Protein AF-A0A7X8D4V1-F1 (afdb_monomer)

Structure (mmCIF, N/CA/C/O backbone):
data_AF-A0A7X8D4V1-F1
#
_entry.id   AF-A0A7X8D4V1-F1
#
loop_
_ato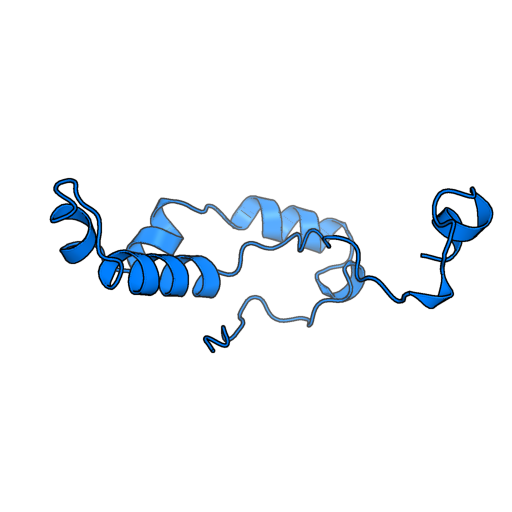m_site.group_PDB
_atom_site.id
_atom_site.type_symbol
_atom_site.label_atom_id
_atom_site.label_alt_id
_atom_site.label_comp_id
_atom_site.label_asym_id
_atom_site.label_entity_id
_atom_site.label_seq_id
_atom_site.pdbx_PDB_ins_code
_atom_site.Cartn_x
_atom_site.Cartn_y
_atom_site.Cartn_z
_atom_site.occupancy
_atom_site.B_iso_or_equiv
_atom_site.auth_seq_id
_atom_site.auth_comp_id
_atom_site.auth_asym_id
_atom_site.auth_atom_id
_atom_site.pdbx_PDB_model_num
ATOM 1 N N . GLN A 1 1 ? 5.778 1.790 -24.253 1.00 57.47 1 GLN A N 1
ATOM 2 C CA . GLN A 1 1 ? 4.690 2.451 -25.014 1.00 57.47 1 GLN A CA 1
ATOM 3 C C . GLN A 1 1 ? 4.945 2.391 -26.519 1.00 57.47 1 GLN A C 1
ATOM 5 O O . GLN A 1 1 ? 4.129 1.798 -27.209 1.00 57.47 1 GLN A O 1
ATOM 10 N N . GLN A 1 2 ? 6.114 2.838 -27.001 1.00 62.62 2 GLN A N 1
ATOM 11 C CA . GLN A 1 2 ? 6.503 2.782 -28.426 1.00 62.62 2 GLN A CA 1
ATOM 12 C C . GLN A 1 2 ? 6.327 1.400 -29.086 1.00 62.62 2 GLN A C 1
ATOM 14 O O . GLN A 1 2 ? 5.837 1.299 -30.203 1.00 62.62 2 GLN A O 1
ATOM 19 N N . GLN A 1 3 ? 6.651 0.317 -28.376 1.00 70.44 3 GLN A N 1
ATOM 20 C CA . GLN A 1 3 ? 6.506 -1.045 -28.901 1.00 70.44 3 GLN A CA 1
ATOM 21 C C . GLN A 1 3 ? 5.036 -1.451 -29.145 1.00 70.44 3 GLN A C 1
ATOM 23 O O . GLN A 1 3 ? 4.745 -2.160 -30.101 1.00 70.44 3 GLN A O 1
ATOM 28 N N . TYR A 1 4 ? 4.095 -0.955 -28.333 1.00 70.31 4 TYR A N 1
ATOM 29 C CA . TYR A 1 4 ? 2.659 -1.225 -28.492 1.00 70.31 4 TYR A CA 1
ATOM 30 C C . TYR A 1 4 ? 2.034 -0.424 -29.640 1.00 70.31 4 TYR A C 1
ATOM 32 O O . TYR A 1 4 ? 1.114 -0.909 -30.298 1.00 70.31 4 TYR A O 1
ATOM 40 N N . GLU A 1 5 ? 2.532 0.788 -29.895 1.00 73.75 5 GLU A N 1
ATOM 41 C CA . GLU A 1 5 ? 2.139 1.599 -31.056 1.00 73.75 5 GLU A CA 1
ATOM 42 C C . GLU A 1 5 ? 2.606 0.935 -32.352 1.00 73.75 5 GLU A C 1
ATOM 44 O O . GLU A 1 5 ? 1.820 0.763 -33.278 1.00 73.75 5 GLU A O 1
ATOM 49 N N . GLN A 1 6 ? 3.855 0.462 -32.377 1.00 79.12 6 GLN A N 1
ATOM 50 C CA . GLN A 1 6 ? 4.414 -0.277 -33.513 1.00 79.12 6 GLN A CA 1
ATOM 51 C C . GLN A 1 6 ? 3.667 -1.588 -33.796 1.00 79.12 6 GLN A C 1
ATOM 53 O O . GLN A 1 6 ? 3.568 -2.007 -34.945 1.00 79.12 6 GLN A O 1
ATOM 58 N N . GLN A 1 7 ? 3.113 -2.225 -32.762 1.00 83.69 7 GLN A N 1
ATOM 59 C CA . GLN A 1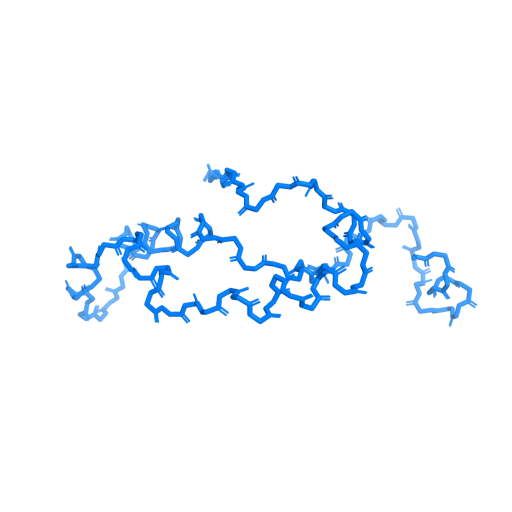 7 ? 2.300 -3.439 -32.880 1.00 83.69 7 GLN A CA 1
ATOM 60 C C . GLN A 1 7 ? 0.825 -3.164 -33.228 1.00 83.69 7 GLN A C 1
ATOM 62 O O . GLN A 1 7 ? 0.042 -4.106 -33.322 1.00 83.69 7 GLN A O 1
ATOM 67 N N . GLY A 1 8 ? 0.414 -1.899 -33.396 1.00 83.94 8 GLY A N 1
ATOM 68 C CA . GLY A 1 8 ? -0.975 -1.531 -33.703 1.00 83.94 8 GLY A CA 1
ATOM 69 C C . GLY A 1 8 ? -1.959 -1.771 -32.551 1.00 83.94 8 GLY A C 1
ATOM 70 O O . GLY A 1 8 ? -3.172 -1.730 -32.745 1.00 83.94 8 GLY A O 1
ATOM 71 N N . ILE A 1 9 ? -1.463 -2.016 -31.336 1.00 83.62 9 ILE A N 1
ATOM 72 C CA . ILE A 1 9 ? -2.295 -2.253 -30.147 1.00 83.62 9 ILE A CA 1
ATOM 73 C C . ILE A 1 9 ? -2.912 -0.933 -29.648 1.00 83.62 9 ILE A C 1
ATOM 75 O O . ILE A 1 9 ? -3.975 -0.932 -29.028 1.00 83.62 9 ILE A O 1
ATOM 79 N N . ILE A 1 10 ? -2.265 0.205 -29.922 1.00 81.12 10 ILE A N 1
ATOM 80 C CA . ILE A 1 10 ? -2.782 1.546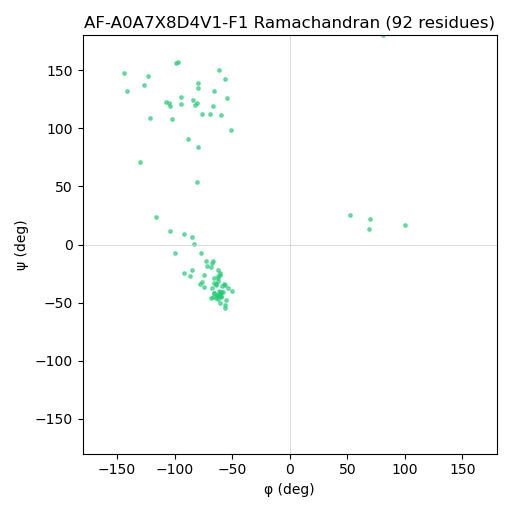 -29.624 1.00 81.12 10 ILE A CA 1
ATOM 81 C C . ILE A 1 10 ? -3.324 2.162 -30.918 1.00 81.12 10 ILE A C 1
ATOM 83 O O . ILE A 1 10 ? -2.557 2.535 -31.797 1.00 81.12 10 ILE A O 1
ATOM 87 N N . GLN A 1 11 ? -4.649 2.272 -31.020 1.00 84.81 11 GLN A N 1
ATOM 88 C CA . GLN A 1 11 ? -5.344 2.809 -32.202 1.00 84.81 11 GLN A CA 1
ATOM 89 C C . GLN A 1 11 ? -5.490 4.340 -32.164 1.00 84.81 11 GLN A C 1
ATOM 91 O O . GLN A 1 11 ? -5.540 4.997 -33.202 1.00 84.81 11 GLN A O 1
ATOM 96 N N . HIS A 1 12 ? -5.524 4.924 -30.962 1.00 86.19 12 HIS A N 1
ATOM 97 C CA . HIS A 1 12 ? -5.696 6.362 -30.749 1.00 86.19 12 HIS A CA 1
ATOM 98 C C . HIS A 1 12 ? -4.623 6.911 -29.793 1.00 86.19 12 HIS A C 1
ATOM 100 O O . HIS A 1 12 ? -4.932 7.265 -28.656 1.00 86.19 12 HIS A O 1
ATOM 106 N N . PRO A 1 13 ? -3.347 6.997 -30.220 1.00 79.94 13 PRO A N 1
ATOM 107 C CA . PRO A 1 13 ? -2.253 7.456 -29.352 1.00 79.94 13 PRO A CA 1
ATOM 108 C C . PRO A 1 13 ? -2.455 8.892 -28.835 1.00 79.94 13 PRO A C 1
ATOM 110 O O . PRO A 1 13 ? -1.983 9.240 -27.757 1.00 79.94 13 PRO A O 1
ATOM 113 N N . ALA A 1 14 ? -3.225 9.713 -29.559 1.00 87.00 14 ALA A N 1
ATOM 114 C CA . ALA A 1 14 ? -3.541 11.089 -29.178 1.00 87.00 14 ALA A CA 1
ATOM 115 C C . ALA A 1 14 ? -4.438 11.220 -27.934 1.00 87.00 14 ALA A C 1
ATOM 117 O O . ALA A 1 14 ? -4.510 12.306 -27.368 1.00 87.00 14 ALA A O 1
ATOM 118 N N . TRP A 1 15 ? -5.119 10.153 -27.498 1.00 86.25 15 TRP A N 1
ATOM 119 C CA . TRP A 1 15 ? -5.967 10.197 -26.299 1.00 86.25 15 TRP A CA 1
ATOM 120 C C . TRP A 1 15 ? -5.160 10.256 -25.000 1.00 86.25 15 TRP A C 1
ATOM 122 O O . TRP A 1 15 ? -5.727 10.574 -23.964 1.00 86.25 15 TRP A O 1
ATOM 132 N N . GLN A 1 16 ? -3.848 9.979 -25.059 1.00 73.44 16 GLN A N 1
ATOM 133 C CA . GLN A 1 16 ? -2.931 10.015 -23.910 1.00 73.44 16 GLN A CA 1
ATOM 134 C C . GLN A 1 16 ? -3.414 9.189 -22.710 1.00 73.44 16 GLN A C 1
ATOM 136 O O . GLN A 1 16 ? -3.040 9.455 -21.570 1.00 73.44 16 GLN A O 1
ATOM 141 N N . ASP A 1 17 ? -4.238 8.177 -22.975 1.00 70.81 17 ASP A N 1
ATOM 142 C CA . ASP A 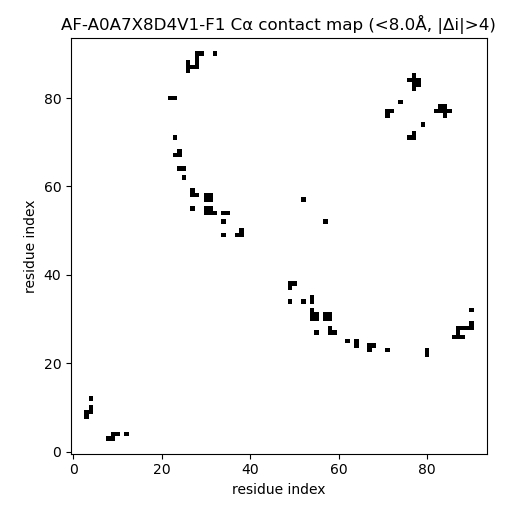1 17 ? -4.864 7.392 -21.928 1.00 70.81 17 ASP A CA 1
ATOM 143 C C . ASP A 1 17 ? -3.783 6.597 -21.188 1.00 70.81 17 ASP A C 1
ATOM 145 O O . ASP A 1 17 ? -3.032 5.810 -21.788 1.00 70.81 17 ASP A O 1
ATOM 149 N N . GLN A 1 18 ? -3.649 6.850 -19.884 1.00 66.06 18 GLN A N 1
ATOM 150 C CA . GLN A 1 18 ? -2.726 6.090 -19.057 1.00 66.06 18 GLN A CA 1
ATOM 151 C C . GLN A 1 18 ? -3.284 4.679 -18.939 1.00 66.06 18 GLN A C 1
ATOM 153 O O . GLN A 1 18 ? -4.324 4.440 -18.330 1.00 66.06 18 GLN A O 1
ATOM 158 N N . ARG A 1 19 ? -2.579 3.713 -19.532 1.00 67.62 19 ARG A N 1
ATOM 159 C CA . ARG A 1 19 ? -2.899 2.303 -19.306 1.00 67.62 19 ARG A CA 1
ATOM 160 C C . ARG A 1 19 ? -2.844 2.036 -17.810 1.00 67.62 19 ARG A C 1
ATOM 162 O O . ARG A 1 19 ? -1.944 2.556 -17.155 1.00 67.62 19 ARG A O 1
ATOM 169 N N . ILE A 1 20 ? -3.760 1.198 -17.315 1.00 64.56 20 ILE A N 1
ATOM 170 C CA . ILE A 1 20 ? -3.722 0.667 -15.948 1.00 64.56 20 ILE A CA 1
ATOM 171 C C . ILE A 1 20 ? -2.321 0.087 -15.736 1.00 64.56 20 ILE A C 1
ATOM 173 O O . ILE A 1 20 ? -1.991 -0.991 -16.234 1.00 64.56 20 ILE A O 1
ATOM 177 N N . ALA A 1 21 ? -1.465 0.875 -15.094 1.00 63.31 21 ALA A N 1
ATOM 178 C CA . ALA A 1 21 ? -0.082 0.531 -14.874 1.00 63.31 21 ALA A CA 1
ATOM 179 C C . ALA A 1 21 ? -0.049 -0.328 -13.621 1.00 63.31 21 ALA A C 1
ATOM 181 O O . ALA A 1 21 ? -0.541 0.071 -12.566 1.00 63.31 21 ALA A O 1
ATOM 182 N N . PHE A 1 22 ? 0.514 -1.522 -13.740 1.00 67.31 22 PHE A N 1
ATOM 183 C CA . PHE A 1 22 ? 0.805 -2.319 -12.567 1.00 67.31 22 PHE A CA 1
ATOM 184 C C . PHE A 1 22 ? 2.044 -1.727 -11.896 1.00 67.31 22 PHE A C 1
ATOM 186 O O . PHE A 1 22 ? 3.134 -1.766 -12.469 1.00 67.31 22 PHE A O 1
ATOM 193 N N . GLN A 1 23 ? 1.878 -1.149 -10.709 1.00 79.44 23 GLN A N 1
ATOM 194 C CA . GLN A 1 23 ? 3.017 -0.800 -9.868 1.00 79.44 23 GLN A CA 1
ATOM 195 C C . GLN A 1 23 ? 3.444 -2.059 -9.110 1.00 79.44 23 GLN A C 1
ATOM 197 O O . GLN A 1 23 ? 2.629 -2.628 -8.386 1.00 79.44 23 GLN A O 1
ATOM 202 N N . PRO A 1 24 ? 4.693 -2.525 -9.283 1.00 86.88 24 PRO A N 1
ATOM 203 C CA . PRO A 1 24 ? 5.094 -3.846 -8.813 1.00 86.88 24 PRO A CA 1
ATOM 204 C C . PRO A 1 24 ? 5.229 -3.943 -7.295 1.00 86.88 24 PRO A C 1
ATOM 206 O O . PRO A 1 24 ? 5.242 -5.053 -6.772 1.00 86.88 24 PRO A O 1
ATOM 209 N N . TYR A 1 25 ? 5.354 -2.813 -6.594 1.00 94.06 25 TYR A N 1
ATOM 210 C CA . TYR A 1 25 ? 5.612 -2.791 -5.162 1.00 94.06 25 TYR A CA 1
ATOM 211 C C . TYR A 1 25 ? 4.353 -2.425 -4.354 1.00 94.06 25 TYR A C 1
ATOM 213 O O . TYR A 1 25 ? 3.793 -1.342 -4.559 1.00 94.06 25 TYR A O 1
ATOM 221 N N . PRO A 1 26 ? 3.909 -3.289 -3.422 1.00 93.75 26 PRO A N 1
ATOM 222 C CA . PRO A 1 26 ? 2.760 -3.024 -2.565 1.00 93.75 26 PRO A CA 1
ATOM 223 C C . PRO A 1 26 ? 3.158 -2.101 -1.407 1.00 93.75 26 PRO A C 1
ATOM 225 O O . PRO A 1 26 ? 3.477 -2.561 -0.312 1.00 93.75 26 PRO A O 1
ATOM 228 N N . TYR A 1 27 ? 3.155 -0.787 -1.644 1.00 95.12 27 TYR A N 1
ATOM 229 C CA . TYR A 1 27 ? 3.468 0.195 -0.604 1.00 95.12 27 TYR A CA 1
ATOM 230 C C . TYR A 1 27 ? 2.567 0.002 0.634 1.00 95.12 27 TYR A C 1
ATOM 232 O O . TYR A 1 27 ? 1.341 0.037 0.491 1.00 95.12 27 TYR A O 1
ATOM 240 N N . PRO A 1 28 ? 3.132 -0.145 1.852 1.00 96.44 28 PRO A N 1
ATOM 241 C CA . PRO A 1 28 ? 2.340 -0.344 3.070 1.00 96.44 28 PRO A CA 1
ATOM 242 C C . PRO A 1 28 ? 1.322 0.774 3.322 1.00 96.44 28 PRO A C 1
ATOM 244 O O . PRO A 1 28 ? 0.217 0.514 3.797 1.00 96.44 28 PRO A O 1
ATOM 247 N N . SER A 1 29 ? 1.676 2.007 2.944 1.00 96.69 29 SER A N 1
ATOM 248 C CA . SER A 1 29 ? 0.822 3.196 3.024 1.00 96.69 29 SER A CA 1
ATOM 249 C C . SER A 1 29 ? -0.528 3.001 2.339 1.00 96.69 29 SER A C 1
ATOM 251 O O . SER A 1 29 ? -1.543 3.434 2.873 1.00 96.69 29 SER A O 1
ATOM 253 N N . TYR A 1 30 ? -0.570 2.289 1.210 1.00 95.19 30 TYR A N 1
ATOM 254 C CA . TYR A 1 30 ? -1.816 2.016 0.503 1.00 95.19 30 TYR A CA 1
ATOM 255 C C . TYR A 1 30 ? -2.768 1.155 1.339 1.00 95.19 30 TYR A C 1
ATOM 257 O O . TYR A 1 30 ? -3.945 1.484 1.457 1.00 95.19 30 TYR A O 1
ATOM 265 N N . THR A 1 31 ? -2.270 0.080 1.961 1.00 96.62 31 THR A N 1
ATOM 266 C CA . THR A 1 31 ? -3.092 -0.784 2.825 1.00 96.62 31 THR A CA 1
ATOM 267 C C . THR A 1 31 ? -3.563 -0.036 4.067 1.00 96.62 31 THR A C 1
ATOM 269 O O . THR A 1 31 ? -4.731 -0.152 4.434 1.00 96.62 31 THR A O 1
ATOM 272 N N . VAL A 1 32 ? -2.688 0.768 4.683 1.00 97.56 32 VAL A N 1
ATOM 273 C CA . VAL A 1 32 ? -3.049 1.631 5.820 1.00 97.56 32 VAL A CA 1
ATOM 274 C C . VAL A 1 32 ? -4.202 2.558 5.431 1.00 97.56 32 VAL A C 1
ATOM 276 O O . VAL A 1 32 ? -5.263 2.515 6.052 1.00 97.56 32 VAL A O 1
ATOM 279 N N . THR A 1 33 ? -4.036 3.319 4.350 1.00 97.25 33 THR A N 1
ATOM 280 C CA . THR A 1 33 ? -5.061 4.230 3.836 1.00 97.25 33 THR A CA 1
ATOM 281 C C . THR A 1 33 ? -6.349 3.497 3.463 1.00 97.25 33 THR A C 1
ATOM 283 O O . THR A 1 33 ? -7.440 3.969 3.770 1.00 97.25 33 THR A O 1
ATOM 286 N N . LEU A 1 34 ? -6.262 2.319 2.845 1.00 96.06 34 LEU A N 1
ATOM 287 C CA . LEU A 1 34 ? -7.436 1.520 2.507 1.00 96.06 34 LEU A CA 1
ATOM 288 C C . LEU A 1 34 ? -8.230 1.122 3.759 1.00 96.06 34 LEU A C 1
ATOM 290 O O . LEU A 1 34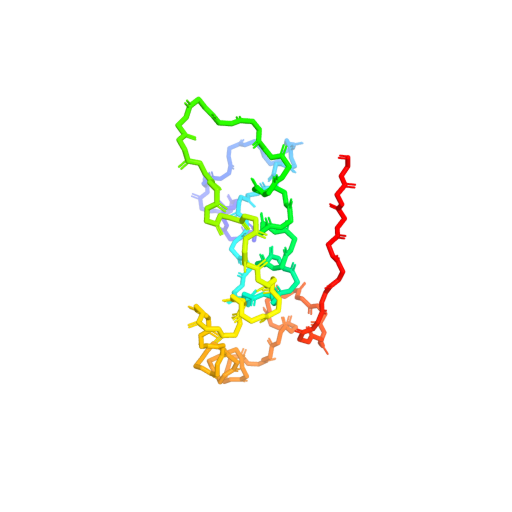 ? -9.454 1.253 3.762 1.00 96.06 34 LEU A O 1
ATOM 294 N N . VAL A 1 35 ? -7.561 0.673 4.825 1.00 96.62 35 VAL A N 1
ATOM 295 C CA . VAL A 1 35 ? -8.219 0.342 6.101 1.00 96.62 35 VAL A CA 1
ATOM 296 C C . VAL A 1 35 ? -8.928 1.570 6.675 1.00 96.62 35 VAL A C 1
ATOM 298 O O . VAL A 1 35 ? -10.097 1.470 7.051 1.00 96.62 35 VAL A O 1
ATOM 301 N N . GLU A 1 36 ? -8.276 2.733 6.673 1.00 95.81 36 GLU A N 1
ATOM 302 C CA . GLU A 1 36 ? -8.871 3.993 7.139 1.00 95.81 36 GLU A CA 1
ATOM 303 C C . GLU A 1 36 ? -10.127 4.372 6.337 1.00 95.81 36 GLU A C 1
ATOM 305 O O . GLU A 1 36 ? -11.155 4.733 6.914 1.00 95.81 36 GLU A O 1
ATOM 310 N N . GLN A 1 37 ? -10.088 4.245 5.007 1.00 95.50 37 GLN A N 1
ATOM 311 C CA . GLN A 1 37 ? -11.241 4.523 4.142 1.00 95.50 37 GLN A CA 1
ATOM 312 C C . GLN A 1 37 ? -12.387 3.529 4.381 1.00 95.50 37 GLN A C 1
ATOM 314 O O . GLN A 1 37 ? -13.553 3.920 4.481 1.00 95.50 37 GLN A O 1
ATOM 319 N N . LEU A 1 38 ? -12.073 2.240 4.538 1.00 94.69 38 LEU A N 1
ATOM 320 C CA . LEU A 1 38 ? -13.064 1.201 4.833 1.00 94.69 38 LEU A CA 1
ATOM 321 C C . LEU A 1 38 ? -13.743 1.417 6.192 1.00 94.69 38 LEU A C 1
ATOM 323 O O . LEU A 1 38 ? -14.940 1.164 6.325 1.00 94.69 38 LEU A O 1
ATOM 327 N N . GLN A 1 39 ? -13.020 1.927 7.191 1.00 94.19 39 GLN A N 1
ATOM 328 C CA . GLN A 1 39 ? -13.584 2.279 8.498 1.00 94.19 39 GLN A CA 1
ATOM 329 C C . GLN A 1 39 ? -14.588 3.441 8.425 1.00 94.19 39 GLN A C 1
ATOM 331 O O . GLN A 1 39 ? -15.516 3.505 9.238 1.00 94.19 39 GLN A O 1
ATOM 336 N N . GLN A 1 40 ? -14.422 4.349 7.460 1.00 92.44 40 GLN A N 1
ATOM 337 C CA . GLN A 1 40 ? -15.324 5.484 7.228 1.00 92.44 40 GLN A CA 1
ATOM 338 C C . GLN A 1 40 ? -16.534 5.109 6.362 1.00 92.44 40 GLN A C 1
ATOM 340 O O . GLN A 1 40 ? -17.577 5.769 6.422 1.00 92.44 40 GLN A O 1
ATOM 345 N N . MET A 1 41 ? -16.419 4.036 5.579 1.00 91.38 41 MET A N 1
ATOM 346 C CA . MET A 1 41 ? -17.456 3.592 4.662 1.00 91.38 41 MET A CA 1
ATOM 347 C C . MET A 1 41 ? -18.717 3.132 5.406 1.00 91.38 41 MET A C 1
ATOM 349 O O . MET A 1 41 ? -18.686 2.335 6.350 1.00 91.38 41 MET A O 1
ATOM 353 N N . ARG A 1 42 ? -19.871 3.624 4.947 1.00 89.44 42 ARG A N 1
ATOM 354 C CA . ARG A 1 42 ? -21.179 3.119 5.373 1.00 89.44 42 ARG A CA 1
ATOM 355 C C . ARG A 1 42 ? -21.479 1.850 4.589 1.00 89.44 42 ARG A C 1
ATOM 357 O O . ARG A 1 42 ? -21.513 1.879 3.365 1.00 89.44 42 ARG A O 1
ATOM 364 N N . VAL A 1 43 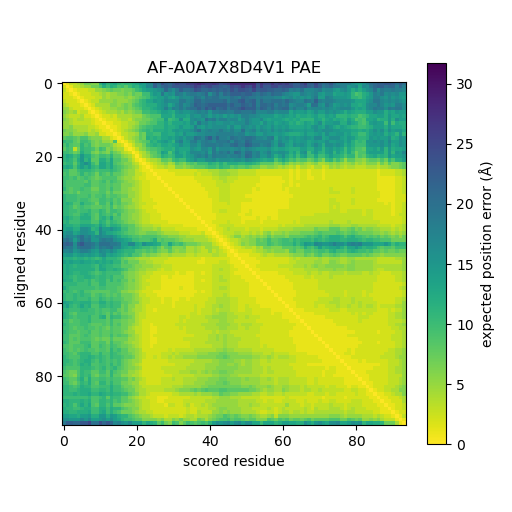? -21.689 0.756 5.307 1.00 88.62 43 VAL A N 1
ATOM 365 C CA . VAL A 1 43 ? -22.054 -0.541 4.737 1.00 88.62 43 VAL A CA 1
ATOM 366 C C . VAL A 1 43 ? -23.324 -1.004 5.443 1.00 88.62 43 VAL A C 1
ATOM 368 O O . VAL A 1 43 ? -23.429 -0.858 6.661 1.00 88.62 43 VAL A O 1
ATOM 371 N N . ASP A 1 44 ? -24.279 -1.550 4.692 1.00 87.50 44 ASP A N 1
ATOM 372 C CA . ASP A 1 44 ? -25.570 -2.007 5.234 1.00 87.50 44 ASP A CA 1
ATOM 373 C C . ASP A 1 44 ? -25.429 -3.234 6.156 1.00 87.50 44 ASP A C 1
ATOM 375 O O . ASP A 1 44 ? -26.300 -3.525 6.975 1.00 87.50 44 ASP A O 1
ATOM 379 N N . THR A 1 45 ? -24.313 -3.957 6.047 1.00 84.69 45 THR A N 1
ATOM 380 C CA . THR A 1 45 ? -23.979 -5.128 6.864 1.00 84.69 45 THR A CA 1
ATOM 381 C C . THR A 1 45 ? -23.071 -4.775 8.038 1.00 84.69 45 THR A C 1
ATOM 383 O O . THR A 1 45 ? -22.299 -3.818 7.988 1.00 84.69 45 THR A O 1
ATOM 386 N N . GLN A 1 46 ? -23.088 -5.607 9.082 1.00 85.69 46 GLN A N 1
ATOM 387 C CA . GLN A 1 46 ? -22.255 -5.408 10.265 1.00 85.69 46 GLN A CA 1
ATOM 388 C C . GLN A 1 46 ? -20.757 -5.405 9.916 1.00 85.69 46 GLN A C 1
ATOM 390 O O . GLN A 1 46 ? -20.170 -6.435 9.601 1.00 85.69 46 GLN A O 1
ATOM 395 N N . ASN A 1 47 ? -20.126 -4.238 10.043 1.00 88.94 47 ASN A N 1
ATOM 396 C CA . ASN A 1 47 ? -18.705 -4.023 9.770 1.00 88.94 47 ASN A CA 1
ATOM 397 C C . ASN A 1 47 ? -17.923 -3.604 11.029 1.00 88.94 47 ASN A C 1
ATOM 399 O O . ASN A 1 47 ? -16.870 -2.976 10.950 1.00 88.94 47 ASN A O 1
ATOM 403 N N . THR A 1 48 ? -18.430 -3.951 12.219 1.00 90.56 48 THR A N 1
ATOM 404 C CA . THR A 1 48 ? -17.859 -3.517 13.505 1.00 90.56 48 THR A CA 1
ATOM 405 C C . THR A 1 48 ? -16.422 -3.983 13.723 1.00 90.56 48 THR A C 1
ATOM 407 O O . THR A 1 48 ? -15.688 -3.307 14.435 1.00 90.56 48 THR A O 1
ATOM 410 N N . PHE A 1 49 ? -16.011 -5.091 13.097 1.00 92.75 49 PHE A N 1
ATOM 411 C CA . PHE A 1 49 ? -14.631 -5.578 13.155 1.00 92.75 49 PHE A CA 1
ATOM 412 C C . PHE A 1 49 ? -13.641 -4.595 12.514 1.00 92.75 49 PHE A C 1
ATOM 414 O O . PHE A 1 49 ? -12.539 -4.443 13.027 1.00 92.75 49 PHE A O 1
ATOM 421 N N . LEU A 1 50 ? -14.041 -3.865 11.458 1.00 93.75 50 LEU A N 1
ATOM 422 C CA . LEU A 1 50 ? -13.169 -2.887 10.795 1.00 93.75 50 LEU A CA 1
ATOM 423 C C . LEU A 1 50 ? -12.708 -1.808 11.775 1.00 93.75 50 LEU A C 1
ATOM 425 O O . LEU A 1 50 ? -11.562 -1.382 11.719 1.00 93.75 50 LEU A O 1
ATOM 429 N N . LYS A 1 51 ? -13.570 -1.416 12.722 1.00 91.12 51 LYS A N 1
ATOM 430 C CA . LYS A 1 51 ? -13.258 -0.412 13.753 1.00 91.12 51 LYS A CA 1
ATOM 431 C C . LYS A 1 51 ? -12.191 -0.861 14.754 1.00 91.12 51 LYS A C 1
ATOM 433 O O . LYS A 1 51 ? -11.725 -0.041 15.533 1.00 91.12 51 LYS A O 1
ATOM 438 N N . GLN A 1 52 ? -11.873 -2.152 14.789 1.00 95.00 52 GLN A N 1
ATOM 439 C CA . GLN A 1 52 ? -10.885 -2.731 15.699 1.00 95.00 52 GLN A CA 1
ATOM 440 C C . GLN A 1 52 ? -9.528 -2.945 15.019 1.00 95.00 52 GLN A C 1
ATOM 442 O O . GLN A 1 52 ? -8.577 -3.330 15.691 1.00 95.00 52 GLN A O 1
ATOM 447 N N . LEU A 1 53 ? -9.441 -2.730 13.703 1.00 96.88 53 LEU A N 1
ATOM 448 C CA . LEU A 1 53 ? -8.214 -2.927 12.943 1.00 96.88 53 LEU A CA 1
ATOM 449 C C . LEU A 1 53 ? -7.264 -1.738 13.110 1.00 96.88 53 LEU A C 1
ATOM 451 O O . LEU A 1 53 ? -7.674 -0.585 12.969 1.00 96.88 53 LEU A O 1
ATOM 455 N N . ASP A 1 54 ? -5.990 -2.047 13.339 1.00 97.56 54 ASP A N 1
ATOM 456 C CA . ASP A 1 54 ? -4.875 -1.109 13.230 1.00 97.56 54 ASP A CA 1
ATOM 457 C C . ASP A 1 54 ? -4.252 -1.216 11.830 1.00 97.56 54 ASP A C 1
ATOM 459 O O . ASP A 1 54 ? -3.819 -2.293 11.415 1.00 97.56 54 ASP A O 1
ATOM 463 N N . GLY A 1 55 ? -4.234 -0.113 11.079 1.00 97.12 55 GLY A N 1
ATOM 464 C CA . GLY A 1 55 ? -3.778 -0.091 9.683 1.00 97.12 55 GLY A CA 1
ATOM 465 C C . GLY A 1 55 ? -2.346 -0.615 9.494 1.00 97.12 55 GLY A C 1
ATOM 466 O O . GLY A 1 55 ? -2.147 -1.514 8.672 1.00 97.12 55 GLY A O 1
ATOM 467 N N . PRO A 1 56 ? -1.345 -0.105 10.242 1.00 97.06 56 PRO A N 1
ATOM 468 C CA . PRO A 1 56 ? 0.034 -0.591 10.171 1.00 97.06 56 PRO A CA 1
ATOM 469 C C . PRO A 1 56 ? 0.174 -2.086 10.472 1.00 97.06 56 PRO A C 1
ATOM 471 O O . PRO A 1 56 ? 0.912 -2.792 9.773 1.00 97.06 56 PRO A O 1
ATOM 474 N N . GLN A 1 57 ? -0.561 -2.590 11.469 1.00 97.75 57 GLN A N 1
ATOM 475 C CA . GLN A 1 57 ? -0.586 -4.018 11.763 1.00 97.75 57 GLN A CA 1
ATOM 476 C C . GLN A 1 57 ? -1.156 -4.824 10.590 1.00 97.75 57 GLN A C 1
ATOM 478 O O . GLN A 1 57 ? -0.530 -5.793 10.171 1.00 97.75 57 GLN A O 1
ATOM 483 N N . VAL A 1 58 ? -2.289 -4.407 10.014 1.00 97.88 58 VAL A N 1
ATOM 484 C CA . VAL A 1 58 ? -2.900 -5.081 8.853 1.00 97.88 58 VAL A CA 1
ATOM 485 C C . VAL A 1 58 ? -1.957 -5.093 7.649 1.00 97.88 58 VAL A C 1
ATOM 487 O O . VAL A 1 58 ? -1.838 -6.116 6.977 1.00 97.88 58 VAL A O 1
ATOM 490 N N . ALA A 1 59 ? -1.259 -3.985 7.381 1.00 96.88 59 ALA A N 1
ATOM 491 C CA . ALA A 1 59 ? -0.301 -3.907 6.281 1.00 96.88 59 ALA A CA 1
ATOM 492 C C . ALA A 1 59 ? 0.827 -4.941 6.423 1.00 96.88 59 ALA A C 1
ATOM 494 O O . ALA A 1 59 ? 1.185 -5.584 5.441 1.00 96.88 59 ALA A O 1
ATOM 495 N N . THR A 1 60 ? 1.337 -5.137 7.640 1.00 96.00 60 THR A N 1
ATOM 496 C CA . THR A 1 60 ? 2.413 -6.104 7.915 1.00 96.00 60 THR A CA 1
ATOM 497 C C . THR A 1 60 ? 1.903 -7.548 7.969 1.00 96.00 60 THR A C 1
ATOM 499 O O . THR A 1 60 ? 2.616 -8.465 7.574 1.00 96.00 60 THR A O 1
ATOM 502 N N . ASP A 1 61 ? 0.680 -7.765 8.455 1.00 97.38 61 ASP A N 1
ATOM 503 C CA . ASP A 1 61 ? 0.083 -9.099 8.613 1.00 97.38 61 ASP A CA 1
ATOM 504 C C . ASP A 1 61 ? -0.352 -9.709 7.270 1.00 97.38 61 ASP A C 1
ATOM 5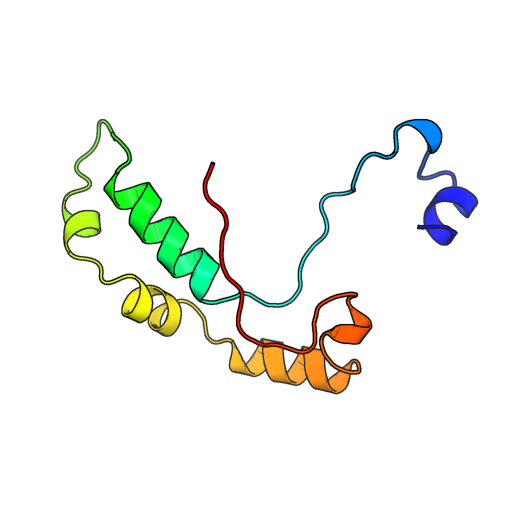06 O O . ASP A 1 61 ? -0.207 -10.909 7.045 1.00 97.38 61 ASP A O 1
ATOM 510 N N . LEU A 1 62 ? -0.855 -8.879 6.348 1.00 96.31 62 LEU A N 1
ATOM 511 C CA . LEU A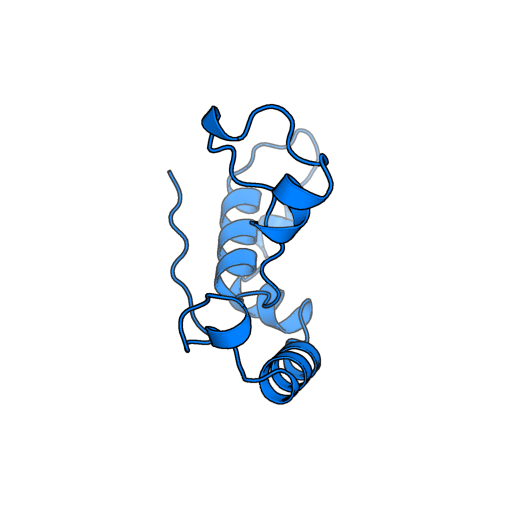 1 62 ? -1.379 -9.345 5.060 1.00 96.31 62 LEU A CA 1
ATOM 512 C C . LEU A 1 62 ? -0.346 -9.357 3.929 1.00 96.31 62 LEU A C 1
ATOM 514 O O . LEU A 1 62 ? -0.536 -10.085 2.952 1.00 96.31 62 LEU A O 1
ATOM 518 N N . VAL A 1 63 ? 0.707 -8.540 4.012 1.00 95.00 63 VAL A N 1
ATOM 519 C CA . VAL A 1 63 ? 1.655 -8.341 2.908 1.00 95.00 63 VAL A CA 1
ATOM 520 C C . VAL A 1 63 ? 3.070 -8.715 3.333 1.00 95.00 63 VAL A C 1
ATOM 522 O O . VAL A 1 63 ? 3.736 -7.983 4.058 1.00 95.00 63 VAL A O 1
ATOM 525 N N . ASP A 1 64 ? 3.568 -9.829 2.796 1.00 95.94 64 ASP A N 1
ATOM 526 C CA . ASP A 1 64 ? 4.991 -10.169 2.857 1.00 95.94 64 ASP A CA 1
ATOM 527 C C . ASP A 1 64 ? 5.726 -9.565 1.653 1.00 95.94 64 ASP A C 1
ATOM 529 O O . ASP A 1 64 ? 5.820 -10.154 0.571 1.00 95.94 64 ASP A O 1
ATOM 533 N N . ASP A 1 65 ? 6.234 -8.350 1.833 1.00 95.00 65 ASP A N 1
ATOM 534 C CA . ASP A 1 65 ? 6.885 -7.580 0.773 1.00 95.00 65 ASP A CA 1
ATOM 535 C C . ASP A 1 65 ? 8.317 -8.045 0.449 1.00 95.00 65 ASP A C 1
ATOM 537 O O . ASP A 1 65 ? 8.905 -7.589 -0.536 1.00 95.00 65 ASP A O 1
ATOM 541 N N . ARG A 1 66 ? 8.887 -8.979 1.224 1.00 96.19 66 ARG A N 1
ATOM 542 C CA . ARG A 1 66 ? 10.297 -9.391 1.108 1.00 96.19 66 ARG A CA 1
ATOM 543 C C . ARG A 1 66 ? 10.600 -10.021 -0.245 1.00 96.19 66 ARG A C 1
ATOM 545 O O . ARG A 1 66 ? 11.614 -9.702 -0.864 1.00 96.19 66 ARG A O 1
ATOM 552 N N . PHE A 1 67 ? 9.709 -10.886 -0.727 1.00 95.25 67 PHE A N 1
ATOM 553 C CA . PHE A 1 67 ? 9.863 -11.546 -2.027 1.00 95.25 67 PHE A CA 1
ATOM 554 C C . PHE A 1 67 ? 9.749 -10.554 -3.184 1.00 95.25 67 PHE A C 1
ATOM 556 O O . PHE A 1 67 ? 10.490 -10.648 -4.161 1.00 95.25 67 PHE A O 1
ATOM 563 N N . VAL A 1 68 ? 8.857 -9.570 -3.048 1.00 94.69 68 VAL A N 1
ATOM 564 C CA . VAL A 1 68 ? 8.667 -8.515 -4.045 1.00 94.69 68 VAL A CA 1
ATOM 565 C C . VAL A 1 68 ? 9.887 -7.596 -4.084 1.00 94.69 68 VAL A C 1
ATOM 567 O O . VAL A 1 68 ? 10.411 -7.333 -5.163 1.00 94.69 68 VAL A O 1
ATOM 570 N N . LYS A 1 69 ? 10.398 -7.171 -2.921 1.00 95.81 69 LYS A N 1
ATOM 571 C CA . LYS A 1 69 ? 11.643 -6.396 -2.804 1.00 95.81 69 LYS A CA 1
ATOM 572 C C . LYS A 1 69 ? 12.815 -7.112 -3.458 1.00 95.81 69 LYS A C 1
ATOM 574 O O . LYS A 1 69 ? 13.531 -6.497 -4.243 1.00 95.81 69 LYS A O 1
ATOM 579 N N . GLN A 1 70 ? 12.991 -8.404 -3.172 1.00 97.56 70 GLN A N 1
ATOM 580 C CA . GLN A 1 70 ? 14.061 -9.195 -3.775 1.00 97.56 70 GLN A CA 1
ATOM 581 C C . GLN A 1 70 ? 13.931 -9.237 -5.302 1.00 97.56 70 GLN A C 1
ATOM 583 O O . GLN A 1 70 ? 14.879 -8.885 -5.997 1.00 97.56 70 GLN A O 1
ATOM 588 N N . ALA A 1 71 ? 12.748 -9.575 -5.822 1.00 96.31 71 ALA A N 1
ATOM 589 C CA . ALA A 1 71 ? 12.515 -9.644 -7.262 1.00 96.31 71 ALA A CA 1
ATOM 590 C C . ALA A 1 71 ? 12.721 -8.288 -7.962 1.00 96.31 71 ALA A C 1
ATOM 592 O O . ALA A 1 71 ? 13.302 -8.229 -9.043 1.00 96.31 71 ALA A O 1
ATOM 593 N N . ILE A 1 72 ? 12.279 -7.187 -7.345 1.00 95.69 72 ILE A N 1
ATOM 594 C CA . ILE A 1 72 ? 12.501 -5.833 -7.868 1.00 95.69 72 ILE A CA 1
ATOM 595 C C . ILE A 1 72 ? 13.996 -5.510 -7.901 1.00 95.69 72 ILE A C 1
ATOM 597 O O . ILE A 1 72 ? 14.481 -4.996 -8.908 1.00 95.69 72 ILE A O 1
ATOM 601 N N . ASN A 1 73 ? 14.737 -5.828 -6.838 1.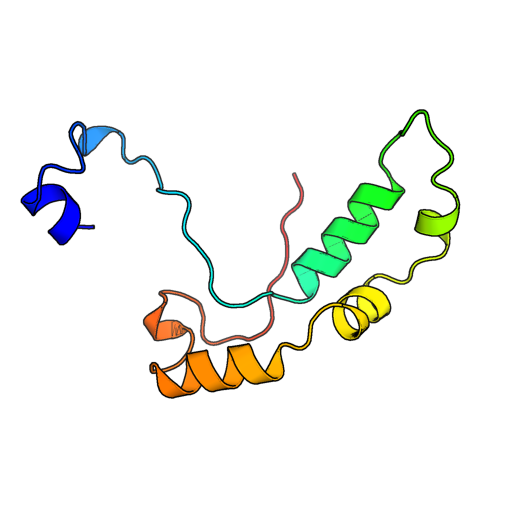00 96.31 73 ASN A N 1
ATOM 602 C CA . ASN A 1 73 ? 16.182 -5.608 -6.787 1.00 96.31 73 ASN A CA 1
ATOM 603 C C . ASN A 1 73 ? 16.921 -6.414 -7.865 1.00 96.31 73 ASN A C 1
ATOM 605 O O . ASN A 1 73 ? 17.772 -5.853 -8.555 1.00 96.31 73 ASN A O 1
ATOM 609 N N . ASP A 1 74 ? 16.547 -7.680 -8.074 1.00 97.56 74 ASP A N 1
ATOM 610 C CA . ASP A 1 74 ? 17.130 -8.547 -9.109 1.00 97.56 74 ASP A CA 1
ATOM 611 C C . ASP A 1 74 ? 16.900 -8.005 -10.532 1.00 97.56 74 ASP A C 1
ATOM 613 O O . ASP A 1 74 ? 17.707 -8.237 -11.433 1.00 97.56 74 ASP A O 1
ATOM 617 N N . LEU A 1 75 ? 15.821 -7.242 -10.735 1.00 95.50 75 LEU A N 1
ATOM 618 C CA . LEU A 1 75 ? 15.456 -6.615 -12.009 1.00 95.50 75 LEU A CA 1
ATOM 619 C C . LEU A 1 75 ? 16.005 -5.186 -12.180 1.00 95.50 75 LEU A C 1
ATOM 621 O O . LEU A 1 75 ? 15.652 -4.508 -13.145 1.00 95.50 75 LEU A O 1
ATOM 625 N N . GLY A 1 76 ? 16.890 -4.728 -11.288 1.00 94.50 76 GLY A N 1
ATOM 626 C CA . GLY A 1 76 ? 17.530 -3.408 -11.376 1.00 94.50 76 GLY A CA 1
ATOM 627 C C . GLY A 1 76 ? 16.912 -2.331 -10.478 1.00 94.50 76 GLY A C 1
ATOM 628 O O . GLY A 1 76 ? 17.178 -1.144 -10.675 1.00 94.50 76 GLY A O 1
ATOM 629 N N . GLY A 1 77 ? 16.115 -2.732 -9.487 1.00 95.12 77 GLY A N 1
ATOM 630 C CA . GLY A 1 77 ? 15.523 -1.848 -8.485 1.00 95.12 77 GLY A CA 1
ATOM 631 C C . GLY A 1 77 ? 14.263 -1.122 -8.963 1.00 95.12 77 GLY A C 1
ATOM 632 O O . GLY A 1 77 ? 13.816 -1.262 -10.101 1.00 95.12 77 GLY A O 1
ATOM 633 N N . LEU A 1 78 ? 13.683 -0.304 -8.081 1.00 93.19 78 LEU A N 1
ATOM 634 C CA . LEU A 1 78 ? 12.430 0.426 -8.330 1.00 93.19 78 LEU A CA 1
ATOM 635 C C . LEU A 1 78 ? 12.486 1.320 -9.582 1.00 93.19 78 LEU A C 1
ATOM 637 O O . LEU A 1 78 ? 11.513 1.408 -10.334 1.00 93.19 78 LEU A O 1
ATOM 641 N N . ARG A 1 79 ? 13.654 1.908 -9.871 1.00 92.56 79 ARG A N 1
ATOM 642 C CA . ARG A 1 79 ? 13.862 2.757 -11.055 1.00 92.56 79 ARG A CA 1
ATOM 643 C C . ARG A 1 79 ? 13.663 2.020 -12.379 1.00 92.56 79 ARG A C 1
ATOM 645 O O . ARG A 1 79 ? 13.239 2.648 -13.346 1.00 92.56 79 ARG A O 1
ATOM 652 N N . ALA A 1 80 ? 13.909 0.707 -12.435 1.00 91.19 80 ALA A N 1
ATOM 653 C CA . ALA A 1 80 ? 13.645 -0.099 -13.632 1.00 91.19 80 ALA A CA 1
ATOM 654 C C . ALA A 1 80 ? 12.151 -0.112 -14.009 1.00 91.19 80 ALA A C 1
ATOM 656 O O . ALA A 1 80 ? 11.797 -0.325 -15.168 1.00 91.19 80 ALA A O 1
ATOM 657 N N . PHE A 1 81 ? 11.283 0.182 -13.040 1.00 87.56 81 PHE A N 1
ATOM 658 C CA . PHE A 1 81 ? 9.834 0.266 -13.192 1.00 87.56 81 PHE A CA 1
ATOM 659 C C . PHE A 1 81 ? 9.316 1.711 -13.230 1.00 87.56 81 PHE A C 1
ATOM 661 O O . PHE A 1 81 ? 8.111 1.930 -13.136 1.00 87.56 81 PHE A O 1
ATOM 668 N N . GLY A 1 82 ? 10.206 2.701 -13.369 1.00 87.94 82 GLY A N 1
ATOM 669 C CA . GLY A 1 82 ? 9.832 4.117 -13.394 1.00 87.94 82 GLY A CA 1
ATOM 670 C C . GLY A 1 82 ? 9.336 4.655 -12.049 1.00 87.94 82 GLY A C 1
ATOM 671 O O . GLY A 1 82 ? 8.611 5.646 -12.032 1.00 87.94 82 GLY A O 1
ATOM 672 N N . LEU A 1 83 ? 9.693 3.996 -10.942 1.00 89.38 83 LEU A N 1
ATOM 673 C CA . LEU A 1 83 ? 9.389 4.442 -9.584 1.00 89.38 83 LEU A CA 1
ATOM 674 C C . LEU A 1 83 ? 10.594 5.154 -8.961 1.00 89.38 83 LEU A C 1
ATOM 676 O O . LEU A 1 83 ? 11.747 4.901 -9.331 1.00 89.38 83 LEU A O 1
ATOM 680 N N . ASP A 1 84 ? 10.315 6.010 -7.980 1.00 89.94 84 ASP A N 1
ATOM 681 C CA . ASP A 1 84 ? 11.347 6.567 -7.113 1.00 89.94 84 ASP A CA 1
ATOM 682 C C . ASP A 1 84 ? 12.047 5.447 -6.338 1.00 89.94 84 ASP A C 1
ATOM 684 O O . ASP A 1 84 ? 11.467 4.406 -6.032 1.00 89.94 84 ASP A O 1
ATOM 688 N N . ASP A 1 85 ? 13.317 5.666 -6.009 1.00 91.81 85 ASP A N 1
ATOM 689 C CA . ASP A 1 85 ? 14.157 4.701 -5.290 1.00 91.81 85 ASP A CA 1
ATOM 690 C C . ASP A 1 85 ? 13.871 4.740 -3.779 1.00 91.81 85 ASP A C 1
ATOM 692 O O . ASP A 1 85 ? 14.751 4.994 -2.958 1.00 91.81 85 ASP A O 1
ATOM 696 N N . ALA A 1 86 ? 12.594 4.581 -3.431 1.00 93.25 86 ALA A N 1
ATOM 697 C CA . ALA A 1 86 ? 12.063 4.647 -2.081 1.00 93.25 86 ALA A CA 1
ATOM 698 C C . ALA A 1 86 ? 10.975 3.582 -1.886 1.00 93.25 86 ALA A C 1
ATOM 700 O O . ALA A 1 86 ? 10.044 3.451 -2.682 1.00 93.25 86 ALA A O 1
ATOM 701 N N . TRP A 1 87 ? 11.074 2.843 -0.781 1.00 94.44 87 TRP A N 1
ATOM 702 C CA . TRP A 1 87 ? 10.103 1.815 -0.378 1.00 94.44 87 TRP A CA 1
ATOM 703 C C . TRP A 1 87 ? 8.908 2.381 0.399 1.00 94.44 87 TRP A C 1
ATOM 705 O O . TRP A 1 87 ? 8.073 1.633 0.905 1.00 94.44 87 TRP A O 1
ATOM 715 N N . GLU A 1 88 ? 8.836 3.703 0.494 1.00 93.88 88 GLU A N 1
ATOM 716 C CA . GLU A 1 88 ? 7.808 4.458 1.192 1.00 93.88 88 GLU A CA 1
ATOM 717 C C . GLU A 1 88 ? 7.156 5.420 0.204 1.00 93.88 88 GLU A C 1
ATOM 719 O O . GLU A 1 88 ? 7.811 5.950 -0.696 1.00 93.88 88 GLU A O 1
ATOM 724 N N . ARG A 1 89 ? 5.854 5.639 0.376 1.00 93.44 89 ARG A N 1
ATOM 725 C CA . ARG A 1 89 ? 5.070 6.577 -0.418 1.00 93.44 89 ARG A CA 1
ATOM 726 C C . ARG A 1 89 ? 4.028 7.234 0.477 1.00 93.44 89 ARG A C 1
ATOM 728 O O . ARG A 1 89 ? 3.526 6.617 1.412 1.00 93.44 89 ARG A O 1
ATOM 735 N N . THR A 1 90 ? 3.694 8.483 0.183 1.00 93.75 90 THR A N 1
ATOM 736 C CA . THR A 1 90 ? 2.537 9.154 0.779 1.00 93.75 90 THR A CA 1
ATOM 737 C C . THR A 1 90 ? 1.340 9.007 -0.149 1.00 93.75 90 THR A C 1
ATOM 739 O O . THR A 1 90 ? 1.427 9.343 -1.329 1.00 93.75 90 THR A O 1
ATOM 742 N N . GLU A 1 91 ? 0.222 8.516 0.379 1.00 93.25 91 GLU A N 1
ATOM 743 C CA . GLU A 1 91 ? -1.032 8.465 -0.369 1.00 93.25 91 GLU A CA 1
ATOM 744 C C . GLU A 1 91 ? -1.707 9.840 -0.360 1.00 93.25 91 GLU A C 1
ATOM 746 O O . GLU A 1 91 ? -1.748 10.523 0.664 1.00 93.25 91 GLU A O 1
ATOM 751 N N . TRP A 1 92 ? -2.259 10.238 -1.504 1.00 91.75 92 TRP A N 1
ATOM 752 C CA . TRP A 1 92 ? -3.100 11.424 -1.612 1.00 91.75 92 TRP A CA 1
ATOM 753 C C . TRP A 1 92 ? -4.563 10.995 -1.714 1.00 91.75 92 TRP A C 1
ATOM 755 O O . TRP A 1 92 ? -4.938 10.297 -2.656 1.00 91.75 92 TRP A O 1
ATOM 765 N N . ILE A 1 93 ? -5.381 11.418 -0.752 1.00 84.25 93 ILE A N 1
ATOM 766 C CA . ILE A 1 93 ? -6.820 11.138 -0.705 1.00 84.25 93 ILE A CA 1
ATOM 767 C C . ILE A 1 93 ? -7.547 12.446 -1.032 1.00 84.25 93 ILE A C 1
ATOM 769 O O . ILE A 1 93 ? -7.287 13.461 -0.385 1.00 84.25 93 ILE A O 1
ATOM 773 N N . ALA A 1 94 ? -8.386 12.431 -2.070 1.00 72.44 94 ALA A N 1
ATOM 774 C CA . ALA A 1 94 ? -9.127 13.596 -2.565 1.00 72.44 94 ALA A CA 1
ATOM 775 C C . ALA A 1 94 ? -10.487 13.771 -1.877 1.00 72.44 94 ALA A C 1
ATOM 777 O O . ALA A 1 94 ? -11.089 12.741 -1.494 1.00 72.44 94 ALA A O 1
#

Mean predicted aligned error: 6.77 Å

Sequence (94 aa):
QQQYEQQGIIQHPAWQDQRIAFQPYPYPSYTVTLVEQLQQMRVDTQNTFLKQLDGPQVATDLVDDRFVKQAINDLGGLRAFGLDDAWERTEWIA

Radius of gyration: 17.98 Å; Cα contacts (8 Å, |Δi|>4): 56; chains: 1; bounding box: 43×25×49 Å

Solvent-accessible surface area (backbone atoms only — not comparable to full-atom values): 6123 Å² total; per-residue (Å²): 111,71,70,42,47,78,66,61,74,50,86,61,72,87,70,69,73,78,69,91,70,83,72,87,70,86,44,52,47,57,47,24,51,49,45,57,52,57,54,70,54,87,62,100,60,96,59,70,68,53,75,73,61,54,34,70,58,50,26,60,75,76,47,81,56,64,64,50,53,50,54,38,49,77,63,63,30,47,54,68,75,78,40,68,92,57,88,69,65,84,82,85,84,132

Foldseek 3Di:
DVVCVVVVVDVCVVVVDDDPQDQLADQLQVQLVVLVVVVVDDDPDDPVVSVVDHSSVCSVVVDPRVVSQVVCVVCPHSVNSVDDRDSHDHDDDD

Secondary structure (DSSP, 8-state):
-HHHHHTT--S-GGG--------SS--HHHHHHHHHHHHH---SS--TTGGG--HHHHHHHH--THHHHHHHHHTT-GGGGT--S-S--PPP--

pLDDT: mean 88.92, std 9.79, range [57.47, 97.88]